Protein AF-F3G9L9-F1 (afdb_monomer)

InterPro domains:
  IPR012448 Protein of unknown function DUF1652 [PF07865] (1-59)

Foldseek 3Di:
DVVLVPDAWDWDWDDDPQKIKIFTARPPVRHTPFIDIDGVVQPDDPVSVVVVVVCRVPPDPPPPPPPPDDDDD

pLDDT: mean 79.29, std 17.36, range [44.34, 95.19]

Secondary structure (DSSP, 8-state):
--GGGGSPPEEEEEEETTEEEEEEE-TTT--EEEEEEEEGGG--SHHHHHHHHHHHHHS--------------

Nearest PDB structures (foldseek):
  7lh5-assembly2_DS  TM=6.028E-01  e=9.022E-02  Thermus thermophilus HB8
  6fxc-assembly1_AM  TM=5.832E-01  e=1.025E-01  Staphylococcus aureus
  4dq8-assembly1_A  TM=6.298E-01  e=2.677E-01  Mycobacterium marinum M
  7p7q-assembly1_R  TM=5.786E-01  e=1.324E-01  Enterococcus faecalis
  4v5r-assembly2_DS  TM=5.545E-01  e=2.209E-01  Thermus thermophilus HB8

Sequence (73 aa):
MVERALLPLRCTCTIADEQMNVQISHPVSGRTQRQKKLPLSRIKTVRDIAELVAELREEPVTTRVAKAYYSAA

Organism: NCBI:txid629263

Radius of gyration: 16.82 Å; Cα contacts (8 Å, |Δi|>4): 75; chains: 1; bounding box: 59×20×40 Å

Solvent-accessible surface area (backbone atoms only — not comparable to full-atom values): 4732 Å² total; per-residue (Å²): 126,70,71,75,81,67,57,73,67,37,75,48,79,46,79,54,95,69,24,36,36,43,35,38,20,40,72,82,82,60,49,71,78,44,73,51,75,45,53,41,92,76,54,88,49,73,62,53,52,52,52,53,54,47,52,64,69,67,54,78,84,78,74,79,72,77,80,78,79,79,80,83,130

Structure (mmCIF, N/CA/C/O backbone):
data_AF-F3G9L9-F1
#
_entry.id   AF-F3G9L9-F1
#
loop_
_atom_site.group_PDB
_atom_site.id
_atom_site.type_symbol
_atom_site.label_atom_id
_atom_site.label_alt_id
_atom_site.label_comp_id
_atom_site.label_asym_id
_atom_site.label_entity_id
_atom_site.label_seq_id
_atom_site.pdbx_PDB_ins_code
_atom_site.Cartn_x
_atom_site.Cartn_y
_atom_site.Cartn_z
_atom_site.occupancy
_atom_site.B_iso_or_equiv
_atom_site.auth_seq_id
_atom_site.auth_comp_id
_atom_site.auth_asym_id
_atom_site.auth_atom_id
_atom_site.pdbx_PDB_model_num
ATOM 1 N N . MET A 1 1 ? 14.332 3.206 -26.298 1.00 49.41 1 MET A N 1
ATOM 2 C CA . MET A 1 1 ? 12.875 3.187 -26.027 1.00 49.41 1 MET A CA 1
ATOM 3 C C . MET A 1 1 ? 12.578 4.134 -24.876 1.00 49.41 1 MET A C 1
ATOM 5 O O . MET A 1 1 ? 12.917 3.811 -23.746 1.00 49.41 1 MET A O 1
ATOM 9 N N . VAL A 1 2 ? 11.991 5.294 -25.163 1.00 54.59 2 VAL A N 1
ATOM 10 C CA . VAL A 1 2 ? 11.649 6.324 -24.160 1.00 54.59 2 VAL A CA 1
ATOM 11 C C . VAL A 1 2 ? 10.404 5.932 -23.352 1.00 54.59 2 VAL A C 1
ATOM 13 O O . VAL A 1 2 ? 10.325 6.198 -22.159 1.00 54.59 2 VAL A O 1
ATOM 16 N N . GLU A 1 3 ? 9.479 5.188 -23.960 1.00 53.12 3 GLU A N 1
ATOM 17 C CA . GLU A 1 3 ? 8.176 4.844 -23.371 1.00 53.12 3 GLU A CA 1
ATOM 18 C C . GLU A 1 3 ? 8.271 4.036 -22.066 1.00 53.12 3 GLU A C 1
ATOM 20 O O . GLU A 1 3 ? 7.435 4.192 -21.183 1.00 53.12 3 GLU A O 1
ATOM 25 N N . ARG A 1 4 ? 9.321 3.217 -21.884 1.00 52.66 4 ARG A N 1
ATOM 26 C CA . ARG A 1 4 ? 9.510 2.426 -20.651 1.00 52.66 4 ARG A CA 1
ATOM 27 C C . ARG A 1 4 ? 9.944 3.274 -19.453 1.00 52.66 4 ARG A C 1
ATOM 29 O O . ARG A 1 4 ? 9.664 2.889 -18.324 1.00 52.66 4 ARG A O 1
ATOM 36 N N . ALA A 1 5 ? 10.605 4.406 -19.695 1.00 55.72 5 ALA A N 1
ATOM 37 C CA . ALA A 1 5 ? 11.041 5.331 -18.648 1.00 55.72 5 ALA A CA 1
ATOM 38 C C . ALA A 1 5 ? 9.906 6.251 -18.159 1.00 55.72 5 ALA A C 1
ATOM 40 O O . ALA A 1 5 ? 10.045 6.876 -17.113 1.00 55.72 5 ALA A O 1
ATOM 41 N N . LEU A 1 6 ? 8.791 6.311 -18.897 1.00 59.06 6 LEU A N 1
ATOM 42 C CA . LEU A 1 6 ? 7.621 7.140 -18.593 1.00 59.06 6 LEU A CA 1
ATOM 43 C C . LEU A 1 6 ? 6.446 6.335 -18.018 1.00 59.06 6 LEU A C 1
ATOM 45 O O . LEU A 1 6 ? 5.380 6.896 -17.768 1.00 59.06 6 LEU A O 1
ATOM 49 N N . LEU A 1 7 ? 6.614 5.023 -17.814 1.00 65.06 7 LEU A N 1
ATOM 50 C CA . LEU A 1 7 ? 5.557 4.206 -17.230 1.00 65.06 7 LEU A CA 1
ATOM 51 C C . LEU A 1 7 ? 5.301 4.646 -15.783 1.00 65.06 7 LEU A C 1
ATOM 53 O O . LEU A 1 7 ? 6.251 4.737 -14.998 1.00 65.06 7 LEU A O 1
ATOM 57 N N . PRO A 1 8 ? 4.033 4.871 -15.393 1.00 79.19 8 PRO A N 1
ATOM 58 C CA . PRO A 1 8 ? 3.717 5.186 -14.013 1.00 79.19 8 PRO A CA 1
ATOM 59 C C . PRO A 1 8 ? 4.183 4.042 -13.108 1.00 79.19 8 PRO A C 1
ATOM 61 O O . PRO A 1 8 ? 3.969 2.860 -13.396 1.00 79.19 8 PRO A O 1
ATOM 64 N N . LEU A 1 9 ? 4.832 4.393 -11.999 1.00 84.62 9 LEU A N 1
ATOM 65 C CA . LEU A 1 9 ? 5.220 3.413 -10.989 1.00 84.62 9 LEU A CA 1
ATOM 66 C C . LEU A 1 9 ? 3.968 2.761 -10.386 1.00 84.62 9 LEU A C 1
ATOM 68 O O . LEU A 1 9 ? 2.957 3.428 -10.151 1.00 84.62 9 LEU A O 1
ATOM 72 N N . ARG A 1 10 ? 4.045 1.457 -10.104 1.00 89.50 10 ARG A N 1
ATOM 73 C CA . ARG A 1 10 ? 2.963 0.710 -9.458 1.00 89.50 10 ARG A CA 1
ATOM 74 C C . ARG A 1 10 ? 2.993 0.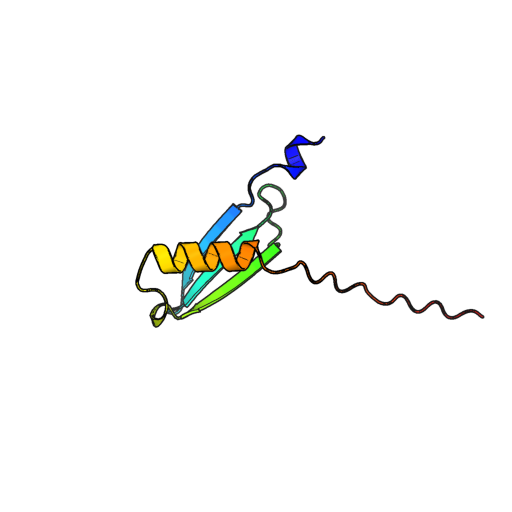975 -7.959 1.00 89.50 10 ARG A C 1
ATOM 76 O O . ARG A 1 10 ? 4.009 0.717 -7.316 1.00 89.50 10 ARG A O 1
ATOM 83 N N . CYS A 1 11 ? 1.871 1.435 -7.418 1.00 92.06 11 CYS A N 1
ATOM 84 C CA . CYS A 1 11 ? 1.639 1.509 -5.981 1.00 92.06 11 CYS A CA 1
ATOM 85 C C . CYS A 1 11 ? 0.854 0.275 -5.527 1.00 92.06 11 CYS A C 1
ATOM 87 O O . CYS A 1 11 ? -0.208 -0.006 -6.082 1.00 92.06 11 CYS A O 1
ATOM 89 N N . THR A 1 12 ? 1.368 -0.442 -4.532 1.00 93.69 12 THR A N 1
ATOM 90 C CA . THR A 1 12 ? 0.671 -1.546 -3.866 1.00 93.69 12 THR A CA 1
ATOM 91 C C . THR A 1 12 ? 0.523 -1.202 -2.393 1.00 93.69 12 THR A C 1
ATOM 93 O O . THR A 1 12 ? 1.525 -0.988 -1.711 1.00 93.69 12 THR A O 1
ATOM 96 N N . CYS A 1 13 ? -0.715 -1.173 -1.907 1.00 93.19 13 CYS A N 1
ATOM 97 C CA . CYS A 1 13 ? -1.026 -1.001 -0.493 1.00 93.19 13 CYS A CA 1
ATOM 98 C C . CYS A 1 13 ? -1.515 -2.338 0.066 1.00 93.19 13 CYS A C 1
ATOM 100 O O . CYS A 1 13 ? -2.507 -2.881 -0.418 1.00 93.19 13 CYS A O 1
ATOM 102 N N . THR A 1 14 ? -0.836 -2.859 1.082 1.00 94.81 14 THR A N 1
ATOM 103 C CA . THR A 1 14 ? -1.194 -4.114 1.752 1.00 94.81 14 THR A CA 1
ATOM 104 C C . THR A 1 14 ? -1.467 -3.838 3.220 1.00 94.81 14 THR A C 1
ATOM 106 O O . THR A 1 14 ? -0.704 -3.116 3.858 1.00 94.81 14 THR A O 1
ATOM 109 N N . ILE A 1 15 ? -2.527 -4.432 3.761 1.00 94.25 15 ILE A N 1
ATOM 110 C CA . ILE A 1 15 ? -2.836 -4.394 5.190 1.00 94.25 15 ILE A CA 1
ATOM 111 C C . ILE A 1 15 ? -2.541 -5.773 5.778 1.00 94.25 15 ILE A C 1
ATOM 113 O O . ILE A 1 15 ? -3.065 -6.770 5.286 1.00 94.25 15 ILE A O 1
ATOM 117 N N . ALA A 1 16 ? -1.683 -5.822 6.793 1.00 94.62 16 ALA A N 1
ATOM 118 C CA . ALA A 1 16 ? -1.358 -7.029 7.549 1.00 94.62 16 ALA A CA 1
ATOM 119 C C . ALA A 1 16 ? -0.843 -6.637 8.939 1.00 94.62 16 ALA A C 1
ATOM 121 O O . ALA A 1 16 ? -0.186 -5.606 9.073 1.00 94.62 16 ALA A O 1
ATOM 122 N N . ASP A 1 17 ? -1.122 -7.453 9.956 1.00 95.00 17 ASP A N 1
ATOM 123 C CA . ASP A 1 17 ? -0.597 -7.285 11.321 1.00 95.00 17 ASP A CA 1
ATOM 124 C C . ASP A 1 17 ? -0.840 -5.887 11.930 1.00 95.0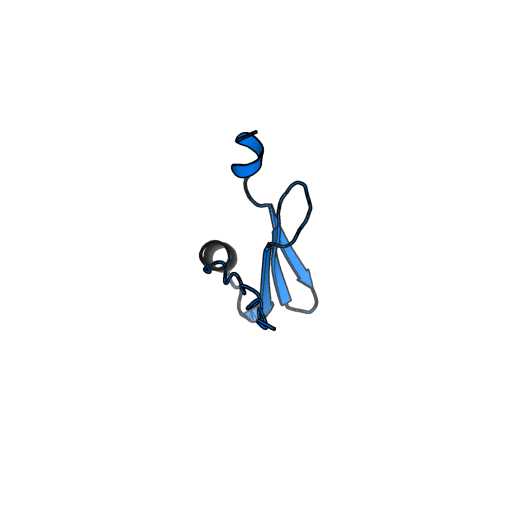0 17 ASP A C 1
ATOM 126 O O . ASP A 1 17 ? 0.057 -5.293 12.527 1.00 95.00 17 ASP A O 1
ATOM 130 N N . GLU A 1 18 ? -2.037 -5.315 11.740 1.00 95.19 18 GLU A N 1
ATOM 131 C CA . GLU A 1 18 ? -2.378 -3.941 12.166 1.00 95.19 18 GLU A CA 1
ATOM 132 C C . GLU A 1 18 ? -1.459 -2.848 11.579 1.00 95.19 18 GLU A C 1
ATOM 134 O O . GLU A 1 18 ? -1.356 -1.729 12.095 1.00 95.19 18 GLU A O 1
ATOM 139 N N . GLN A 1 19 ? -0.784 -3.152 10.470 1.00 94.88 19 GLN A N 1
ATOM 140 C CA . GLN A 1 19 ? 0.056 -2.231 9.714 1.00 94.88 19 GLN A CA 1
ATOM 141 C C . GLN A 1 19 ? -0.468 -2.081 8.285 1.00 94.88 19 GLN A C 1
ATOM 143 O O . GLN A 1 19 ? -0.876 -3.046 7.637 1.00 94.88 19 GLN A O 1
ATOM 148 N N . MET A 1 20 ? -0.372 -0.866 7.751 1.00 93.88 20 MET A N 1
ATOM 149 C CA . MET A 1 20 ? -0.400 -0.636 6.313 1.00 93.88 20 MET A CA 1
ATOM 150 C C . MET A 1 20 ? 1.029 -0.582 5.780 1.00 93.88 20 MET A C 1
ATOM 152 O O . MET A 1 20 ? 1.889 0.136 6.291 1.00 93.88 20 MET A O 1
ATOM 156 N N . ASN A 1 21 ? 1.265 -1.328 4.710 1.00 94.56 21 ASN A N 1
ATOM 157 C CA . ASN A 1 21 ? 2.491 -1.333 3.939 1.00 94.56 21 ASN A CA 1
ATOM 158 C C . ASN A 1 21 ? 2.215 -0.733 2.559 1.00 94.56 21 ASN A C 1
ATOM 160 O O . ASN A 1 21 ? 1.436 -1.297 1.793 1.00 94.56 21 ASN A O 1
ATOM 164 N N . VAL A 1 22 ? 2.861 0.384 2.237 1.00 94.12 22 VAL A N 1
ATOM 165 C CA . VAL A 1 22 ? 2.774 1.022 0.920 1.00 94.12 22 VAL A CA 1
ATOM 166 C C . VAL A 1 22 ? 4.084 0.807 0.186 1.00 94.12 22 VAL A C 1
ATOM 168 O O . VAL A 1 22 ? 5.153 1.145 0.692 1.00 94.12 22 VAL A O 1
ATOM 171 N N . GLN A 1 23 ? 3.996 0.247 -1.016 1.00 94.19 23 GLN A N 1
ATOM 172 C CA . GLN A 1 23 ? 5.136 -0.104 -1.847 1.00 94.19 23 GLN A CA 1
ATOM 173 C C . GLN A 1 23 ? 5.031 0.560 -3.218 1.00 94.19 23 GLN A C 1
ATOM 175 O O . GLN A 1 23 ? 4.035 0.394 -3.919 1.00 94.19 23 GLN A O 1
ATOM 180 N N . ILE A 1 24 ? 6.095 1.244 -3.636 1.00 91.69 24 ILE A N 1
ATOM 181 C CA . ILE A 1 24 ? 6.250 1.770 -4.992 1.00 91.69 24 ILE A CA 1
ATOM 182 C C . ILE A 1 24 ? 7.233 0.872 -5.742 1.00 91.69 24 ILE A C 1
ATOM 184 O O . ILE A 1 24 ? 8.382 0.695 -5.330 1.00 91.69 24 ILE A O 1
ATOM 188 N N . 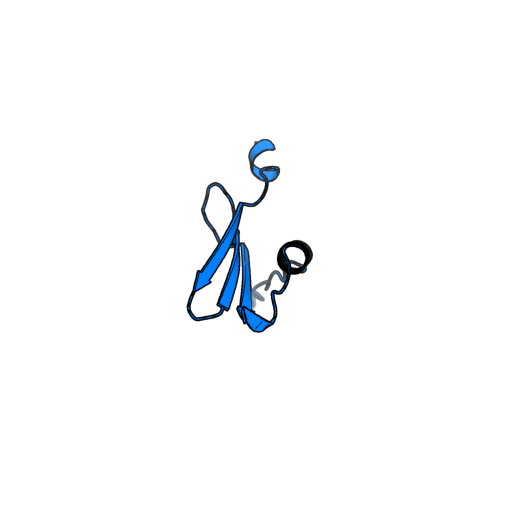SER A 1 25 ? 6.781 0.283 -6.845 1.00 90.38 25 SER A N 1
ATOM 189 C CA . SER A 1 25 ? 7.540 -0.702 -7.617 1.00 90.38 25 SER A CA 1
ATOM 190 C C . SER A 1 25 ? 7.530 -0.401 -9.110 1.00 90.38 25 SER A C 1
ATOM 192 O O . SER A 1 25 ? 6.595 0.196 -9.649 1.00 90.38 25 SER A O 1
ATOM 194 N N . HIS A 1 26 ? 8.593 -0.818 -9.796 1.00 87.12 26 HIS A N 1
ATOM 195 C CA . HIS A 1 26 ? 8.647 -0.734 -11.247 1.00 87.12 26 HIS A CA 1
ATOM 196 C C . HIS A 1 26 ? 7.633 -1.723 -11.855 1.00 87.12 26 HIS A C 1
ATOM 198 O O . HIS A 1 26 ? 7.691 -2.914 -11.541 1.00 87.12 26 HIS A O 1
ATOM 204 N N . PRO A 1 27 ? 6.740 -1.288 -12.761 1.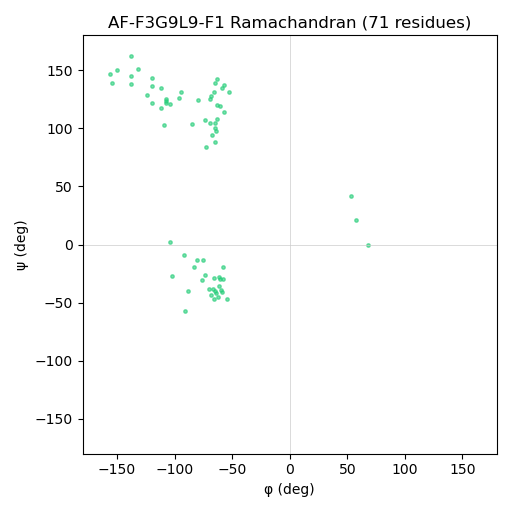00 83.00 27 PRO A N 1
ATOM 205 C CA . PRO A 1 27 ? 5.602 -2.100 -13.196 1.00 83.00 27 PRO A CA 1
ATOM 206 C C . PRO A 1 27 ? 5.995 -3.371 -13.966 1.00 83.00 27 PRO A C 1
ATOM 208 O O . PRO A 1 27 ? 5.259 -4.351 -13.914 1.00 83.00 27 PRO A O 1
ATOM 211 N N . VAL A 1 28 ? 7.140 -3.362 -14.664 1.00 84.25 28 VAL A N 1
ATOM 212 C CA . VAL A 1 28 ? 7.627 -4.511 -15.457 1.00 84.25 28 VAL A CA 1
ATOM 213 C C . VAL A 1 28 ? 8.534 -5.447 -14.654 1.00 84.25 28 VAL A C 1
ATOM 215 O O . VAL A 1 28 ? 8.247 -6.629 -14.548 1.00 84.25 28 VAL A O 1
ATOM 218 N N . SER A 1 29 ? 9.631 -4.942 -14.076 1.00 85.88 29 SER A N 1
ATOM 219 C CA . SER A 1 29 ? 10.568 -5.776 -13.310 1.00 85.88 29 SER A CA 1
ATOM 220 C C . SER A 1 29 ? 10.064 -6.177 -11.922 1.00 85.88 29 SER A C 1
ATOM 222 O O . SER A 1 29 ? 10.699 -7.000 -11.274 1.00 85.88 29 SER A O 1
ATOM 224 N N . GLY A 1 30 ? 8.993 -5.554 -11.416 1.00 83.25 30 GLY A N 1
ATOM 225 C CA . GLY A 1 30 ? 8.489 -5.776 -10.058 1.00 83.25 30 GLY A CA 1
ATOM 226 C C . GLY A 1 30 ? 9.418 -5.262 -8.953 1.00 83.25 30 GLY A C 1
ATOM 227 O O . GLY A 1 30 ? 9.081 -5.363 -7.777 1.00 83.25 30 GLY A O 1
ATOM 228 N N . ARG A 1 31 ? 10.575 -4.683 -9.306 1.00 85.56 31 ARG A N 1
ATOM 229 C CA . ARG A 1 31 ? 11.554 -4.189 -8.338 1.00 85.56 31 ARG A CA 1
ATOM 230 C C . ARG A 1 31 ? 10.924 -3.099 -7.478 1.00 85.56 31 ARG A C 1
ATOM 232 O O . ARG A 1 31 ? 10.550 -2.041 -7.991 1.00 85.56 31 ARG A O 1
ATOM 239 N N . THR A 1 32 ? 10.863 -3.346 -6.175 1.00 85.62 32 THR A N 1
ATOM 240 C CA . THR A 1 32 ? 10.515 -2.337 -5.177 1.00 85.62 32 THR A CA 1
ATOM 241 C C . THR A 1 32 ? 11.564 -1.242 -5.192 1.00 85.62 32 THR A C 1
ATOM 243 O O . THR A 1 32 ? 12.747 -1.498 -4.973 1.00 85.62 32 THR A O 1
ATOM 246 N N . GLN A 1 33 ? 11.131 -0.022 -5.481 1.00 84.50 33 GLN A N 1
ATOM 247 C CA . GLN A 1 33 ? 11.985 1.153 -5.375 1.00 84.50 33 GLN A CA 1
ATOM 248 C C . GLN A 1 33 ? 11.912 1.715 -3.963 1.00 84.50 33 GLN A C 1
ATOM 250 O O . GLN A 1 33 ? 12.928 2.135 -3.420 1.00 84.50 33 GLN A O 1
ATOM 255 N N . ARG A 1 34 ? 10.707 1.724 -3.380 1.00 88.62 34 ARG A N 1
ATOM 256 C CA . ARG A 1 34 ? 10.441 2.353 -2.088 1.00 88.62 34 ARG A CA 1
ATOM 257 C C . ARG A 1 34 ? 9.324 1.648 -1.354 1.00 88.62 34 ARG A C 1
ATOM 259 O O . ARG A 1 34 ? 8.418 1.095 -1.981 1.00 88.62 34 ARG A O 1
ATOM 266 N N . GLN A 1 35 ? 9.390 1.693 -0.034 1.00 92.12 35 GLN A N 1
ATOM 267 C CA . GLN A 1 35 ? 8.425 1.041 0.826 1.00 92.12 35 GLN A CA 1
ATOM 268 C C . GLN A 1 35 ? 8.369 1.746 2.177 1.00 92.12 35 GLN A C 1
ATOM 270 O O . GLN A 1 35 ? 9.412 2.073 2.740 1.00 92.12 35 GLN A O 1
ATOM 275 N N . LYS A 1 36 ? 7.165 1.924 2.720 1.00 91.75 36 LYS A N 1
ATOM 276 C CA . LYS A 1 36 ? 6.962 2.428 4.080 1.00 91.75 36 LYS A CA 1
ATOM 277 C C . LYS A 1 36 ? 5.861 1.633 4.764 1.00 91.75 36 LYS A C 1
ATOM 279 O O . LYS A 1 36 ? 4.844 1.304 4.154 1.00 91.75 36 LYS A O 1
ATOM 284 N N . LYS A 1 37 ? 6.097 1.310 6.034 1.00 92.75 37 LYS A N 1
ATOM 285 C CA . LYS A 1 37 ? 5.135 0.646 6.915 1.00 92.75 37 LYS A CA 1
ATOM 286 C C . LYS A 1 37 ? 4.709 1.616 8.002 1.00 92.75 37 LYS A C 1
ATOM 288 O O . LYS A 1 37 ? 5.563 2.284 8.585 1.00 92.75 37 LYS A O 1
ATOM 293 N N . LEU A 1 38 ? 3.412 1.680 8.263 1.00 92.75 38 LEU A N 1
ATOM 294 C CA . LEU A 1 38 ? 2.826 2.501 9.314 1.00 92.75 38 LEU A CA 1
ATOM 295 C C . LEU A 1 38 ? 1.726 1.724 10.041 1.00 92.75 38 LEU A C 1
ATOM 297 O O . LEU A 1 38 ? 0.977 0.993 9.390 1.00 92.75 38 LEU A O 1
ATOM 301 N N . PRO A 1 39 ? 1.571 1.930 11.360 1.00 95.19 39 PRO A N 1
ATOM 302 C CA . PRO A 1 39 ? 0.431 1.404 12.094 1.00 95.19 39 PRO A CA 1
ATOM 303 C C . PRO A 1 39 ? -0.882 1.892 11.491 1.00 95.19 39 PRO A C 1
ATOM 305 O O . PRO A 1 39 ? -1.016 3.084 11.201 1.00 95.19 39 PRO A O 1
ATOM 308 N N . LEU A 1 40 ? -1.871 1.003 11.366 1.00 93.69 40 LEU A N 1
ATOM 309 C CA . LEU A 1 40 ? -3.213 1.373 10.900 1.00 93.69 40 LEU A CA 1
ATOM 310 C C . LEU A 1 40 ? -3.846 2.451 11.781 1.00 93.69 40 LEU A C 1
ATOM 312 O O . LEU A 1 40 ? -4.565 3.302 11.276 1.00 93.69 40 LEU A O 1
ATOM 316 N N . SER A 1 41 ? -3.504 2.495 13.071 1.00 94.94 41 SER A N 1
ATOM 317 C CA . SER A 1 41 ? -3.949 3.548 13.995 1.00 94.94 41 SER A CA 1
ATOM 318 C C . SER A 1 41 ? -3.552 4.969 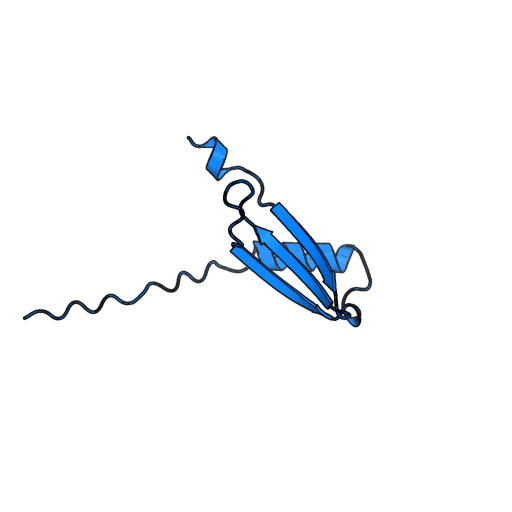13.568 1.00 94.94 41 SER A C 1
ATOM 320 O O . SER A 1 41 ? -4.150 5.942 14.034 1.00 94.94 41 SER A O 1
ATOM 322 N N . ARG A 1 42 ? -2.559 5.111 12.677 1.00 91.38 42 ARG A N 1
ATOM 323 C CA . ARG A 1 42 ? -2.140 6.390 12.086 1.00 91.38 42 ARG A CA 1
ATOM 324 C C . ARG A 1 42 ? -2.840 6.725 10.768 1.00 91.38 42 ARG A C 1
ATOM 326 O O . ARG A 1 42 ? -2.681 7.847 10.307 1.00 91.38 42 ARG A O 1
ATOM 333 N N . ILE A 1 43 ? -3.595 5.798 10.180 1.00 92.25 43 ILE A N 1
ATOM 334 C CA . ILE A 1 43 ? -4.323 5.991 8.922 1.00 92.25 43 ILE A CA 1
ATOM 335 C C . ILE A 1 43 ? -5.814 6.050 9.235 1.00 92.25 43 ILE A C 1
ATOM 337 O O . ILE A 1 43 ? -6.460 5.037 9.486 1.00 92.25 43 ILE A O 1
ATOM 341 N N . LYS A 1 44 ? -6.364 7.260 9.237 1.00 91.62 44 LYS A N 1
ATOM 342 C CA . LYS A 1 44 ? -7.770 7.539 9.550 1.00 91.62 44 LYS A CA 1
ATOM 343 C C . LYS A 1 44 ? -8.587 7.799 8.294 1.00 91.62 44 LYS A C 1
ATOM 345 O O . LYS A 1 44 ? -9.796 7.586 8.292 1.00 91.62 44 LYS A O 1
ATOM 350 N N . THR A 1 45 ? -7.942 8.284 7.237 1.00 92.38 45 THR A N 1
ATOM 351 C CA . THR A 1 45 ? -8.607 8.700 6.006 1.00 92.38 45 THR A CA 1
ATOM 352 C C . THR A 1 45 ? -7.855 8.239 4.762 1.00 92.38 45 THR A C 1
ATOM 354 O O . THR A 1 45 ? -6.662 7.944 4.787 1.00 92.38 45 THR A O 1
ATOM 357 N N . VAL A 1 46 ? -8.553 8.240 3.624 1.00 91.06 46 VAL A N 1
ATOM 358 C CA . VAL A 1 46 ? -7.932 8.024 2.306 1.00 91.06 46 VAL A CA 1
ATOM 359 C C . VAL A 1 46 ? -6.889 9.107 1.992 1.00 91.06 46 VAL A C 1
ATOM 361 O O . VAL A 1 46 ? -5.928 8.838 1.273 1.00 91.06 46 VAL A O 1
ATOM 364 N N . ARG A 1 47 ? -7.041 10.317 2.551 1.00 92.81 47 ARG A N 1
ATOM 365 C CA . ARG A 1 47 ? -6.068 11.402 2.383 1.00 92.81 47 ARG A CA 1
ATOM 366 C C . ARG A 1 47 ? -4.725 11.049 3.020 1.00 92.81 47 ARG A C 1
ATOM 368 O O . ARG A 1 47 ? -3.709 11.248 2.370 1.00 92.81 47 ARG A O 1
ATOM 375 N N . ASP A 1 48 ? -4.730 10.419 4.191 1.00 90.94 48 ASP A N 1
ATOM 376 C CA . ASP A 1 48 ? -3.504 9.987 4.877 1.00 90.94 48 ASP A CA 1
ATOM 377 C C . ASP A 1 48 ? -2.718 8.969 4.023 1.00 90.94 48 ASP A C 1
ATOM 379 O O . ASP A 1 48 ? -1.490 8.990 3.968 1.00 90.94 48 ASP A O 1
ATOM 383 N N . ILE A 1 49 ? -3.427 8.097 3.291 1.00 91.38 49 ILE A N 1
ATOM 384 C CA . ILE A 1 49 ? -2.815 7.149 2.344 1.00 91.38 49 ILE A CA 1
ATOM 385 C C . ILE A 1 49 ? -2.218 7.898 1.145 1.00 91.38 49 ILE A C 1
ATOM 387 O O . ILE A 1 49 ? -1.112 7.581 0.707 1.00 91.38 49 ILE A O 1
ATOM 391 N N . ALA A 1 50 ? -2.934 8.884 0.599 1.00 91.06 50 ALA A N 1
ATOM 392 C CA . ALA A 1 50 ? -2.456 9.678 -0.530 1.00 91.06 50 ALA A CA 1
ATO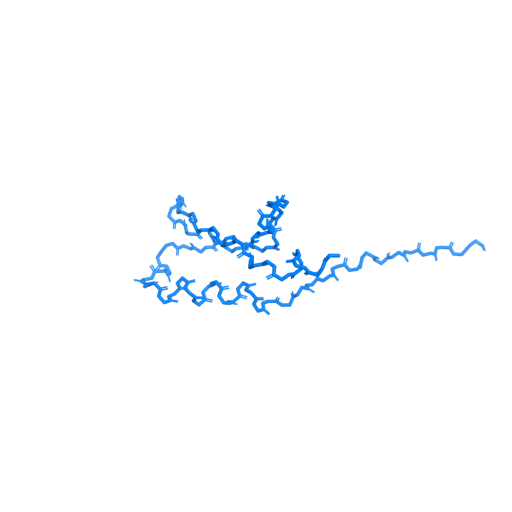M 393 C C . ALA A 1 50 ? -1.205 10.498 -0.169 1.00 91.06 50 ALA A C 1
ATOM 395 O O . ALA A 1 50 ? -0.255 10.531 -0.952 1.00 91.06 50 ALA A O 1
ATOM 396 N N . GLU A 1 51 ? -1.177 11.095 1.023 1.00 90.69 51 GLU A N 1
ATOM 397 C CA . GLU A 1 51 ? -0.015 11.806 1.567 1.00 90.69 51 GLU A CA 1
ATOM 398 C C . GLU A 1 51 ? 1.177 10.859 1.739 1.00 90.69 51 GLU A C 1
ATOM 400 O O . GLU A 1 51 ? 2.268 11.150 1.255 1.00 90.69 51 GLU A O 1
ATOM 405 N N . LEU A 1 52 ? 0.958 9.666 2.298 1.00 90.38 52 LEU A N 1
ATOM 406 C CA . LEU A 1 52 ? 1.995 8.640 2.424 1.00 90.38 52 LEU A CA 1
ATOM 407 C C . LEU A 1 52 ? 2.581 8.211 1.065 1.00 90.38 52 LEU A C 1
ATOM 409 O O . LEU A 1 52 ? 3.791 8.012 0.928 1.00 90.38 52 LEU A O 1
ATOM 413 N N . VAL A 1 53 ? 1.734 8.065 0.044 1.00 90.81 53 VAL A N 1
ATOM 414 C C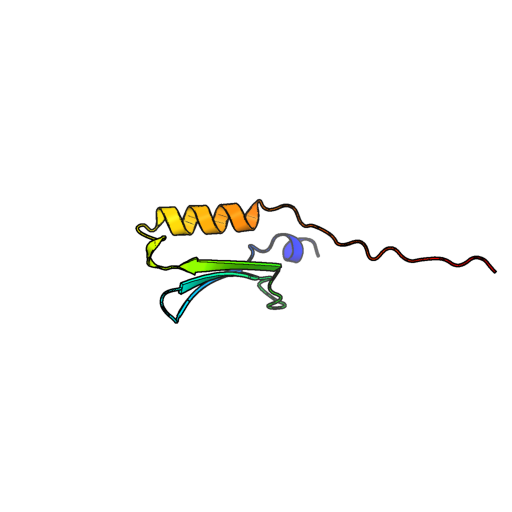A . VAL A 1 53 ? 2.172 7.760 -1.326 1.00 90.81 53 VAL A CA 1
ATOM 415 C C . VAL A 1 53 ? 2.971 8.922 -1.923 1.00 90.81 53 VAL A C 1
ATOM 417 O O . VAL A 1 53 ? 3.948 8.673 -2.632 1.00 90.81 53 VAL A O 1
ATOM 420 N N . ALA A 1 54 ? 2.578 10.169 -1.655 1.00 89.00 54 ALA A N 1
ATOM 421 C CA . ALA A 1 54 ? 3.296 11.356 -2.110 1.00 89.00 54 ALA A CA 1
ATOM 422 C C . ALA A 1 54 ? 4.678 11.468 -1.448 1.00 89.00 54 ALA A C 1
ATOM 424 O O . ALA A 1 54 ? 5.670 11.602 -2.158 1.00 89.00 54 ALA A O 1
ATOM 425 N N . GLU A 1 55 ? 4.769 11.293 -0.126 1.00 87.50 55 GLU A N 1
ATOM 426 C CA . GLU A 1 55 ? 6.043 11.268 0.611 1.00 87.50 55 GLU A CA 1
ATOM 427 C C . GLU A 1 55 ? 7.014 10.237 0.031 1.00 87.50 55 GLU A C 1
ATOM 429 O O . GLU A 1 55 ? 8.177 10.537 -0.236 1.00 87.50 55 GLU A O 1
ATOM 434 N N . LEU A 1 56 ? 6.517 9.022 -0.223 1.00 88.56 56 LEU A N 1
ATOM 435 C CA . LEU A 1 56 ? 7.315 7.976 -0.847 1.00 88.56 56 LEU A CA 1
ATOM 436 C C . LEU A 1 56 ? 7.814 8.403 -2.230 1.00 88.56 56 LEU A C 1
ATOM 438 O O . LEU A 1 56 ? 8.944 8.096 -2.580 1.00 88.56 56 LEU A O 1
ATOM 442 N N . ARG A 1 57 ? 7.020 9.103 -3.041 1.00 83.88 57 ARG A N 1
ATOM 443 C CA . ARG A 1 57 ? 7.456 9.544 -4.377 1.00 83.88 57 ARG A CA 1
ATOM 444 C C . ARG A 1 57 ? 8.519 10.646 -4.320 1.00 83.88 57 ARG A C 1
ATOM 446 O O . ARG A 1 57 ? 9.447 10.595 -5.126 1.00 83.88 57 ARG A O 1
ATOM 453 N N . GLU A 1 58 ? 8.388 11.579 -3.380 1.00 79.19 58 GLU A N 1
ATOM 454 C CA . GLU A 1 58 ? 9.231 12.778 -3.247 1.00 79.19 58 GLU A CA 1
ATOM 455 C C . GLU A 1 58 ? 10.553 12.542 -2.497 1.00 79.19 58 GLU A C 1
ATOM 457 O O . GLU A 1 58 ? 11.487 13.330 -2.636 1.00 79.19 58 GLU A O 1
ATOM 462 N N . GLU A 1 59 ? 10.680 11.468 -1.706 1.00 67.06 59 GLU A N 1
ATOM 463 C CA . GLU A 1 59 ? 11.931 11.173 -0.993 1.00 67.06 59 GLU A CA 1
ATOM 464 C C . GLU A 1 59 ? 13.119 11.155 -1.989 1.00 67.06 59 GLU A C 1
ATOM 466 O O . GLU A 1 59 ? 13.044 10.509 -3.031 1.00 67.06 59 GLU A O 1
ATOM 471 N N . PRO A 1 60 ? 14.255 11.817 -1.750 1.00 57.53 60 PRO A N 1
ATOM 472 C CA . PRO A 1 60 ? 15.366 11.781 -2.699 1.00 57.53 60 PRO A CA 1
ATOM 473 C C . PRO A 1 60 ? 15.945 10.362 -2.815 1.00 57.53 60 PRO A C 1
ATOM 475 O O . PRO A 1 60 ? 16.105 9.657 -1.816 1.00 57.53 60 PRO A O 1
ATOM 478 N N . VAL A 1 61 ? 16.282 9.928 -4.037 1.00 58.12 61 VAL A N 1
ATOM 479 C CA . VAL A 1 61 ? 17.023 8.672 -4.237 1.00 58.12 61 VAL A CA 1
ATOM 480 C C . VAL A 1 61 ? 18.402 8.862 -3.614 1.00 58.12 61 VAL A C 1
ATOM 482 O O . VAL A 1 61 ? 19.283 9.485 -4.203 1.00 58.12 61 VAL A O 1
ATOM 485 N N . THR A 1 62 ? 18.603 8.337 -2.407 1.00 52.72 62 THR A N 1
ATOM 486 C CA . THR A 1 62 ? 19.938 8.236 -1.820 1.00 52.72 62 THR A CA 1
ATOM 487 C C . THR A 1 62 ? 20.684 7.139 -2.565 1.00 52.72 62 THR A C 1
ATOM 489 O O . THR A 1 62 ? 20.714 5.972 -2.174 1.00 52.72 62 THR A O 1
ATOM 492 N N . THR A 1 63 ? 21.279 7.497 -3.700 1.00 51.00 63 THR A N 1
ATOM 493 C CA . THR A 1 63 ? 22.243 6.630 -4.365 1.00 51.00 63 THR A CA 1
ATOM 494 C C . THR A 1 63 ? 23.419 6.496 -3.409 1.00 51.00 63 THR A C 1
ATOM 496 O O . THR A 1 63 ? 24.266 7.382 -3.321 1.00 51.00 63 THR A O 1
ATOM 499 N N . ARG A 1 64 ? 23.466 5.404 -2.637 1.00 53.72 64 ARG A N 1
ATOM 500 C CA . ARG A 1 64 ? 24.689 4.995 -1.946 1.00 53.72 64 ARG A CA 1
ATOM 501 C C . ARG A 1 64 ? 25.691 4.635 -3.033 1.00 53.72 64 ARG A C 1
ATOM 503 O O . ARG A 1 64 ? 25.742 3.497 -3.489 1.00 53.72 64 ARG A O 1
ATOM 510 N N . VAL A 1 65 ? 26.436 5.632 -3.500 1.00 50.62 65 VAL A N 1
ATOM 511 C CA . VAL A 1 65 ? 27.584 5.415 -4.371 1.00 50.62 65 VAL A CA 1
ATOM 512 C C . VAL A 1 65 ? 28.573 4.615 -3.535 1.00 50.62 65 VAL A C 1
ATOM 514 O O . VAL A 1 65 ? 29.128 5.125 -2.561 1.00 50.62 65 VAL A O 1
ATOM 517 N N . ALA A 1 66 ? 28.729 3.331 -3.856 1.00 49.56 66 ALA A N 1
ATOM 518 C CA . ALA A 1 66 ? 29.785 2.519 -3.279 1.00 49.56 66 ALA A CA 1
ATOM 519 C C . ALA A 1 66 ? 31.109 3.222 -3.599 1.00 49.56 66 ALA A C 1
ATOM 521 O O . ALA A 1 66 ? 31.464 3.400 -4.764 1.00 49.56 66 ALA A O 1
ATOM 522 N N . LYS A 1 67 ? 31.792 3.701 -2.559 1.00 44.34 67 LYS A N 1
ATOM 523 C CA . LYS A 1 67 ? 33.079 4.382 -2.668 1.00 44.34 67 LYS A CA 1
ATOM 524 C C . LYS A 1 67 ? 34.093 3.336 -3.139 1.00 44.34 67 LYS A C 1
ATOM 526 O O . LYS A 1 67 ? 34.596 2.561 -2.332 1.00 44.34 67 LYS A O 1
ATOM 531 N N . ALA A 1 68 ? 34.315 3.249 -4.449 1.00 51.56 68 ALA A N 1
ATOM 532 C CA . ALA A 1 68 ? 35.344 2.393 -5.018 1.00 51.56 68 ALA A CA 1
ATOM 533 C C . ALA A 1 68 ? 36.707 2.927 -4.557 1.00 51.56 68 ALA A C 1
ATOM 535 O O . ALA A 1 68 ? 37.164 3.976 -5.009 1.00 51.56 68 ALA A O 1
ATOM 536 N N . TYR A 1 69 ? 37.317 2.237 -3.594 1.00 49.53 69 TYR A N 1
ATOM 537 C CA . TYR A 1 69 ? 38.714 2.431 -3.231 1.00 49.53 69 TYR A CA 1
ATOM 538 C C . TYR A 1 69 ? 39.569 1.921 -4.394 1.00 49.53 69 TYR A C 1
ATOM 540 O O . TYR A 1 69 ? 39.701 0.714 -4.576 1.00 49.53 69 TYR A O 1
ATOM 548 N N . TYR A 1 70 ? 40.145 2.825 -5.182 1.00 50.59 70 TYR A N 1
ATOM 549 C CA . TYR A 1 70 ? 41.280 2.479 -6.030 1.00 50.59 70 TYR A CA 1
ATOM 550 C C . T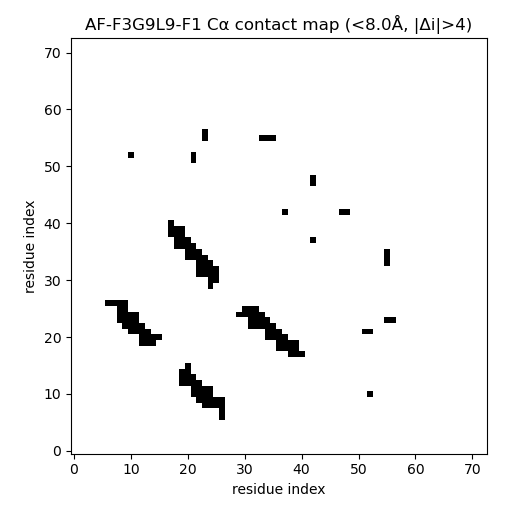YR A 1 70 ? 42.545 2.604 -5.179 1.00 50.59 70 TYR A C 1
ATOM 552 O O . TYR A 1 70 ? 42.996 3.708 -4.880 1.00 50.59 70 TYR A O 1
ATOM 560 N N . SER A 1 71 ? 43.091 1.471 -4.745 1.00 54.16 71 SER A N 1
ATOM 561 C CA . SER A 1 71 ? 44.473 1.381 -4.278 1.00 54.16 71 SER A CA 1
ATOM 562 C C . SER A 1 71 ? 45.387 1.463 -5.499 1.00 54.16 71 SER A C 1
ATOM 564 O O . SER A 1 71 ? 45.434 0.524 -6.293 1.00 54.16 71 SER A O 1
ATOM 566 N N . ALA A 1 72 ? 46.068 2.595 -5.669 1.00 51.94 72 ALA A N 1
ATOM 567 C CA . ALA A 1 72 ? 47.220 2.675 -6.556 1.00 51.94 72 ALA A CA 1
ATOM 568 C C . ALA A 1 72 ? 48.366 1.867 -5.926 1.00 51.94 72 ALA A C 1
ATOM 570 O O . ALA A 1 72 ? 48.678 2.065 -4.749 1.00 51.94 72 ALA A O 1
ATOM 571 N N . ALA A 1 73 ? 48.895 0.921 -6.701 1.00 50.12 73 ALA A N 1
ATOM 572 C CA . ALA A 1 73 ? 50.133 0.198 -6.429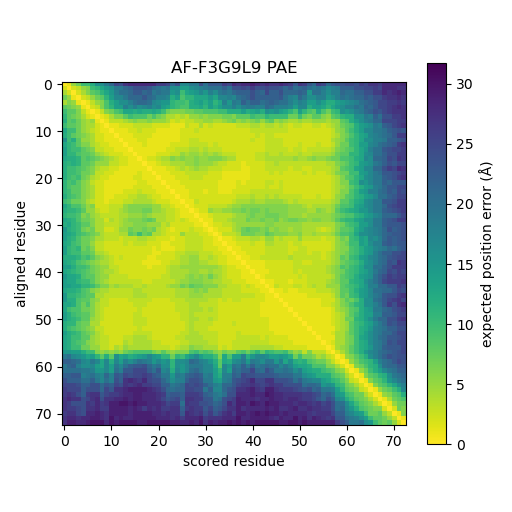 1.00 50.12 73 ALA A CA 1
ATOM 573 C C . ALA A 1 73 ? 51.348 1.048 -6.820 1.00 50.12 73 ALA A C 1
ATOM 575 O O . ALA A 1 73 ? 51.192 1.891 -7.737 1.00 50.12 73 ALA A O 1
#

Mean predicted aligned error: 10.14 Å